Protein AF-A0A3B8WKQ2-F1 (afdb_monomer_lite)

InterPro domains:
  IPR004017 Cysteine-rich domain [PF02754] (10-68)

Structure (mmCIF, N/CA/C/O backbone):
data_AF-A0A3B8WKQ2-F1
#
_entry.id   AF-A0A3B8WKQ2-F1
#
loop_
_atom_site.group_PDB
_atom_site.id
_atom_site.type_symbol
_atom_site.label_atom_id
_atom_site.label_alt_id
_atom_site.label_comp_id
_atom_site.label_asym_id
_atom_site.label_entity_id
_atom_site.label_seq_id
_atom_site.pdbx_PDB_ins_code
_atom_site.Cartn_x
_atom_site.Cartn_y
_atom_site.Cartn_z
_atom_site.occupancy
_atom_site.B_iso_or_equiv
_atom_site.auth_seq_id
_atom_site.auth_comp_id
_atom_site.auth_asym_id
_atom_site.auth_atom_id
_atom_site.pdbx_PDB_model_num
ATOM 1 N N . TRP A 1 1 ? -8.050 -1.101 22.620 1.00 71.94 1 TRP A N 1
ATOM 2 C CA . TRP A 1 1 ? -7.645 0.107 21.882 1.00 71.94 1 TRP A CA 1
ATOM 3 C C . TRP A 1 1 ? -8.874 0.619 2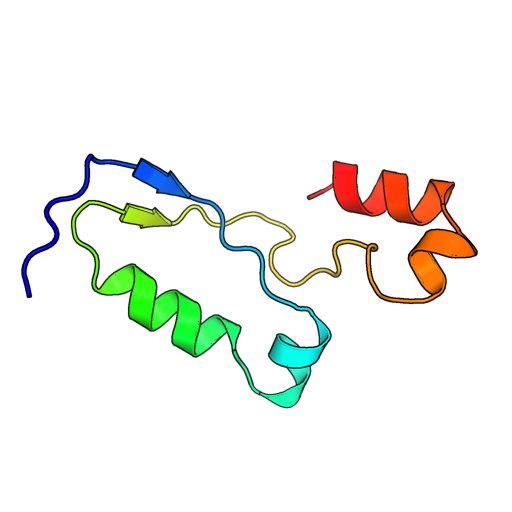1.159 1.00 71.94 1 TRP A C 1
ATOM 5 O O . TRP A 1 1 ? -9.536 -0.193 20.527 1.00 71.94 1 TRP A O 1
ATOM 15 N N . GLN A 1 2 ? -9.240 1.885 21.353 1.00 84.81 2 GLN A N 1
ATOM 16 C CA . GLN A 1 2 ? -10.347 2.521 20.629 1.00 84.81 2 GLN A CA 1
ATOM 17 C C . GLN A 1 2 ? -9.767 3.369 19.500 1.00 84.81 2 GLN A C 1
ATOM 19 O O . GLN A 1 2 ? -8.745 4.027 19.694 1.00 84.81 2 GLN A O 1
ATOM 24 N N . ASP A 1 3 ? -10.405 3.312 18.336 1.00 89.06 3 ASP A N 1
ATOM 25 C CA . ASP A 1 3 ? -10.083 4.162 17.197 1.00 89.06 3 ASP A CA 1
ATOM 26 C C . ASP A 1 3 ? -10.607 5.582 17.460 1.00 89.06 3 ASP A C 1
ATOM 28 O O . ASP A 1 3 ? -11.802 5.782 17.676 1.00 89.06 3 ASP A O 1
ATOM 32 N N . LEU A 1 4 ? -9.690 6.551 17.503 1.00 93.38 4 LEU A N 1
ATOM 33 C CA . LEU A 1 4 ? -9.967 7.969 17.759 1.00 93.38 4 LEU A CA 1
ATOM 34 C C . LEU A 1 4 ? -9.838 8.821 16.484 1.00 93.38 4 LEU A C 1
ATOM 36 O O . LEU A 1 4 ? -9.921 10.049 16.556 1.00 93.38 4 LEU A O 1
ATOM 40 N N . GLY A 1 5 ? -9.576 8.190 15.332 1.00 91.81 5 GLY A N 1
ATOM 41 C CA . GLY A 1 5 ? -9.446 8.866 14.045 1.00 91.81 5 GLY A CA 1
ATOM 42 C C . GLY A 1 5 ? -10.785 9.386 13.523 1.00 91.81 5 GLY A C 1
ATOM 43 O O . GLY A 1 5 ? -11.847 8.957 13.961 1.00 91.81 5 GLY A O 1
ATOM 44 N N . GLN A 1 6 ? -10.745 10.315 12.569 1.00 95.19 6 GLN A N 1
ATOM 45 C CA . GLN A 1 6 ? -11.952 10.746 11.860 1.00 95.19 6 GLN A CA 1
ATOM 46 C C . GLN A 1 6 ? -12.388 9.678 10.844 1.00 95.19 6 GLN A C 1
ATOM 48 O O . GLN A 1 6 ? -11.514 9.032 10.257 1.00 95.19 6 GLN A O 1
ATOM 53 N N . PRO A 1 7 ? -13.701 9.528 10.579 1.00 95.69 7 PRO A N 1
ATOM 54 C CA . PRO A 1 7 ? -14.201 8.650 9.525 1.00 95.69 7 PRO A CA 1
ATOM 55 C C . PRO A 1 7 ? -13.498 8.911 8.190 1.00 95.69 7 PRO A C 1
ATOM 57 O O . PRO A 1 7 ? -13.512 10.037 7.693 1.00 95.69 7 PRO A O 1
ATOM 60 N N . THR A 1 8 ? -12.856 7.888 7.627 1.00 96.31 8 THR A N 1
ATOM 61 C CA . THR A 1 8 ? -12.051 8.003 6.404 1.00 96.31 8 THR A CA 1
ATOM 62 C C . THR A 1 8 ? -12.239 6.782 5.512 1.00 96.31 8 THR A C 1
ATOM 64 O O . THR A 1 8 ? -12.237 5.648 5.985 1.00 96.31 8 THR A O 1
ATOM 67 N N . GLN A 1 9 ? -12.343 7.028 4.207 1.00 95.56 9 GLN A N 1
ATOM 68 C CA . GLN A 1 9 ? -12.339 5.996 3.175 1.00 95.56 9 GLN A CA 1
ATOM 69 C C . GLN A 1 9 ? -10.933 5.847 2.593 1.00 95.56 9 GLN A C 1
ATOM 71 O O . GLN A 1 9 ? -10.296 6.845 2.249 1.00 95.56 9 GLN A O 1
ATOM 76 N N . ILE A 1 10 ? -10.446 4.612 2.477 1.00 94.19 10 ILE A N 1
ATOM 77 C CA . ILE A 1 10 ? -9.108 4.313 1.954 1.00 94.19 10 ILE A CA 1
ATOM 78 C C . ILE A 1 10 ? -9.147 3.185 0.923 1.00 94.19 10 ILE A C 1
ATOM 80 O O . ILE A 1 10 ? -9.921 2.242 1.053 1.00 94.19 10 ILE A O 1
ATOM 84 N N . ALA A 1 11 ? -8.241 3.232 -0.052 1.00 92.50 11 ALA A N 1
ATOM 85 C CA . ALA A 1 11 ? -7.920 2.095 -0.910 1.00 92.50 11 ALA A CA 1
ATOM 86 C C . ALA A 1 11 ? -6.567 1.510 -0.483 1.00 92.50 11 ALA A C 1
ATOM 88 O O . ALA A 1 11 ? -5.587 2.236 -0.300 1.00 92.50 11 ALA A O 1
ATOM 89 N N . LEU A 1 12 ? -6.506 0.190 -0.297 1.00 91.31 12 LEU A N 1
ATOM 90 C CA . LEU A 1 12 ? -5.284 -0.484 0.131 1.00 91.31 12 LEU A CA 1
ATOM 91 C C . LEU A 1 12 ? -4.412 -0.834 -1.082 1.00 91.31 12 LEU A C 1
ATOM 93 O O . LEU A 1 12 ? -4.770 -1.688 -1.888 1.00 91.31 12 LEU A O 1
ATOM 97 N N . HIS A 1 13 ? -3.224 -0.236 -1.165 1.00 91.50 13 HIS A N 1
ATOM 98 C CA . HIS A 1 13 ? -2.177 -0.671 -2.086 1.00 91.50 13 HIS A CA 1
ATOM 99 C C . HIS A 1 13 ? -1.135 -1.515 -1.344 1.00 91.50 13 HIS A C 1
ATOM 101 O O . HIS A 1 13 ? -0.520 -1.058 -0.381 1.00 91.50 13 HIS A O 1
ATOM 107 N N . THR A 1 14 ? -0.904 -2.745 -1.807 1.00 90.44 14 THR A N 1
ATOM 108 C CA . THR A 1 14 ? 0.142 -3.622 -1.261 1.00 90.44 14 THR A CA 1
ATOM 109 C C . THR A 1 14 ? 1.211 -3.924 -2.295 1.00 90.44 14 THR A C 1
ATOM 111 O O . THR A 1 14 ? 0.900 -4.122 -3.467 1.00 90.44 14 THR A O 1
ATOM 114 N N . SER A 1 15 ? 2.463 -4.049 -1.844 1.00 91.00 15 SER A N 1
ATOM 115 C CA . SER A 1 15 ? 3.557 -4.538 -2.687 1.00 91.00 15 SER A CA 1
ATOM 116 C C . SER A 1 15 ? 3.196 -5.883 -3.322 1.00 91.00 15 SER A C 1
ATOM 118 O O . SER A 1 15 ? 2.855 -6.842 -2.625 1.00 91.00 15 SER A O 1
ATOM 120 N N . CYS A 1 16 ? 3.309 -5.962 -4.647 1.00 91.38 16 CYS A N 1
ATOM 121 C CA . CYS A 1 16 ? 2.976 -7.160 -5.407 1.00 91.38 16 CYS A CA 1
ATOM 122 C C . CYS A 1 16 ? 3.907 -8.341 -5.082 1.00 91.38 16 CYS A C 1
ATOM 124 O O . CYS A 1 16 ? 3.436 -9.476 -5.019 1.00 91.38 16 CYS A O 1
ATOM 126 N N . SER A 1 17 ? 5.197 -8.097 -4.816 1.00 91.44 17 SER A N 1
ATOM 127 C CA . SER A 1 17 ? 6.145 -9.145 -4.411 1.00 91.44 17 SER A CA 1
ATOM 128 C C . SER A 1 17 ? 5.836 -9.658 -3.005 1.00 91.44 17 SER A C 1
ATOM 130 O O . SER A 1 17 ? 5.645 -10.856 -2.815 1.00 91.44 17 SER A O 1
ATOM 132 N N . ALA A 1 18 ? 5.661 -8.754 -2.038 1.00 90.69 18 ALA A N 1
ATOM 133 C CA . ALA A 1 18 ? 5.335 -9.118 -0.659 1.00 90.69 18 ALA A CA 1
ATOM 134 C C . ALA A 1 18 ? 3.983 -9.840 -0.558 1.00 90.69 18 ALA A C 1
ATOM 136 O O . ALA A 1 18 ? 3.823 -10.778 0.223 1.00 90.69 18 ALA A O 1
ATOM 137 N N . ARG A 1 19 ? 3.011 -9.437 -1.385 1.00 91.81 19 ARG A N 1
ATOM 138 C CA . ARG A 1 19 ? 1.721 -10.114 -1.489 1.00 91.81 19 ARG A CA 1
ATOM 139 C C . ARG A 1 19 ? 1.885 -11.564 -1.940 1.00 91.81 19 ARG A C 1
ATOM 141 O O . ARG A 1 19 ? 1.266 -12.438 -1.346 1.00 91.81 19 ARG A O 1
ATOM 148 N N . ARG A 1 20 ? 2.695 -11.803 -2.974 1.00 90.06 20 ARG A N 1
ATOM 149 C CA . ARG A 1 20 ? 2.914 -13.136 -3.559 1.00 90.06 20 ARG A CA 1
ATOM 150 C C . ARG A 1 20 ? 3.705 -14.055 -2.635 1.00 90.06 20 ARG A C 1
ATOM 152 O O . ARG A 1 20 ? 3.381 -15.230 -2.543 1.00 90.06 20 ARG A O 1
ATOM 159 N N . GLU A 1 21 ? 4.720 -13.523 -1.967 1.00 94.44 21 GLU A N 1
ATOM 160 C CA . GLU A 1 21 ? 5.638 -14.336 -1.163 1.00 94.44 21 GLU A CA 1
ATOM 161 C C . GLU A 1 21 ? 5.161 -14.525 0.278 1.00 94.44 21 GLU A C 1
ATOM 163 O O . GLU A 1 21 ? 5.368 -15.582 0.865 1.00 94.44 21 GLU A O 1
ATOM 168 N N . MET A 1 22 ? 4.509 -13.512 0.852 1.00 94.81 22 MET A N 1
ATOM 169 C CA . MET A 1 22 ? 4.197 -13.468 2.285 1.00 94.81 22 MET A CA 1
ATOM 170 C C . MET A 1 22 ? 2.720 -13.200 2.581 1.00 94.81 22 MET A C 1
ATOM 172 O O . MET A 1 22 ? 2.351 -13.042 3.739 1.00 94.81 22 MET A O 1
ATOM 176 N N . ASN A 1 23 ? 1.859 -13.119 1.561 1.00 93.19 23 ASN A N 1
ATOM 177 C CA . ASN A 1 23 ? 0.429 -12.852 1.729 1.00 93.19 23 ASN A CA 1
ATOM 178 C C . ASN A 1 23 ? 0.116 -11.587 2.551 1.00 93.19 23 ASN A C 1
ATOM 180 O O . ASN A 1 23 ? -0.927 -11.506 3.198 1.00 93.19 23 ASN A O 1
ATOM 184 N N . THR A 1 24 ? 0.964 -10.557 2.475 1.00 93.50 24 THR A N 1
ATOM 185 C CA . THR A 1 24 ? 0.854 -9.339 3.30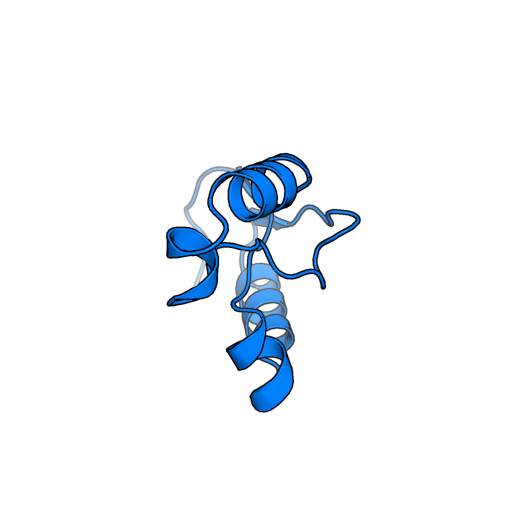6 1.00 93.50 24 THR A CA 1
ATOM 186 C C . THR A 1 24 ? -0.502 -8.636 3.223 1.00 93.50 24 THR A C 1
ATOM 188 O O . THR A 1 24 ? -0.953 -8.052 4.205 1.00 93.50 24 THR A O 1
ATOM 191 N N . HIS A 1 25 ? -1.190 -8.739 2.084 1.00 92.19 25 HIS A N 1
ATOM 192 C CA . HIS A 1 25 ? -2.551 -8.234 1.906 1.00 92.19 25 HIS A CA 1
ATOM 193 C C . HIS A 1 25 ? -3.574 -8.792 2.907 1.00 92.19 25 HIS A C 1
ATOM 195 O O . HIS A 1 25 ? -4.478 -8.062 3.301 1.00 92.19 25 HIS A O 1
ATOM 201 N N . LEU A 1 26 ? -3.434 -10.043 3.359 1.00 94.19 26 LEU A N 1
ATOM 202 C CA . LEU A 1 26 ? -4.349 -10.635 4.338 1.00 94.19 26 LEU A CA 1
ATOM 203 C C . LEU A 1 26 ? -4.199 -9.948 5.697 1.00 94.19 26 LEU A C 1
ATOM 205 O O . LEU A 1 26 ? -5.183 -9.493 6.273 1.00 94.19 26 LEU A O 1
ATOM 209 N N . HIS A 1 27 ? -2.959 -9.797 6.162 1.00 93.88 27 HIS A N 1
ATOM 210 C CA . HIS A 1 27 ? -2.655 -9.148 7.438 1.00 93.88 27 HIS A CA 1
ATOM 211 C C . HIS A 1 27 ? -3.007 -7.659 7.429 1.00 93.88 27 HIS A C 1
ATOM 213 O O . HIS A 1 27 ? -3.543 -7.148 8.409 1.00 93.88 27 HIS A O 1
ATOM 219 N N . ALA A 1 28 ? -2.753 -6.966 6.315 1.00 93.00 28 ALA A N 1
ATOM 220 C CA . ALA A 1 28 ? -3.127 -5.565 6.162 1.00 93.00 28 ALA A CA 1
ATOM 221 C C . ALA A 1 28 ? -4.652 -5.374 6.228 1.00 93.00 28 ALA A C 1
ATOM 223 O O . ALA A 1 28 ? -5.126 -4.501 6.952 1.00 93.00 28 ALA A O 1
ATOM 224 N N . ARG A 1 29 ? -5.428 -6.223 5.539 1.00 93.69 29 ARG A N 1
ATOM 225 C CA . ARG A 1 29 ? -6.898 -6.191 5.603 1.00 93.69 29 ARG A CA 1
ATOM 226 C C . ARG A 1 29 ? -7.416 -6.504 7.005 1.00 93.69 29 ARG A C 1
ATOM 228 O O . ARG A 1 29 ? -8.305 -5.809 7.482 1.00 93.69 29 ARG A O 1
ATOM 235 N N . GLU A 1 30 ? -6.848 -7.505 7.678 1.00 94.81 30 GLU A N 1
ATOM 236 C CA . GLU A 1 30 ? -7.237 -7.861 9.047 1.00 94.81 30 GLU A CA 1
ATOM 237 C C . GLU A 1 30 ? -6.954 -6.722 10.036 1.00 94.81 30 GLU A C 1
ATOM 239 O O . GLU A 1 30 ? -7.769 -6.437 10.912 1.00 94.81 30 GLU A O 1
ATOM 244 N N . LEU A 1 31 ? -5.807 -6.051 9.894 1.00 93.44 31 LEU A N 1
ATOM 245 C CA . LEU A 1 31 ? -5.450 -4.907 10.726 1.00 93.44 31 LEU A CA 1
ATOM 246 C C . LEU A 1 31 ? -6.405 -3.732 10.497 1.00 93.44 31 LEU A C 1
ATOM 248 O O . LEU A 1 31 ? -6.913 -3.170 11.464 1.00 93.44 31 LEU A O 1
ATOM 252 N N . LEU A 1 32 ? -6.669 -3.386 9.235 1.00 93.44 32 LEU A N 1
ATOM 253 C CA . LEU A 1 32 ? -7.586 -2.300 8.886 1.00 93.44 32 LEU A CA 1
ATOM 254 C C . LEU A 1 32 ? -9.020 -2.597 9.336 1.00 93.44 32 LEU A C 1
ATOM 256 O O . LEU A 1 32 ? -9.689 -1.699 9.828 1.00 93.44 32 LEU A O 1
ATOM 260 N N . GLY A 1 33 ? -9.464 -3.855 9.272 1.00 92.25 33 GLY A N 1
ATOM 261 C CA . GLY A 1 33 ? -10.784 -4.270 9.761 1.00 92.25 33 GLY A CA 1
ATOM 262 C C . GLY A 1 33 ? -10.982 -4.129 11.277 1.00 92.25 33 GLY A C 1
ATOM 263 O O . GLY A 1 33 ? 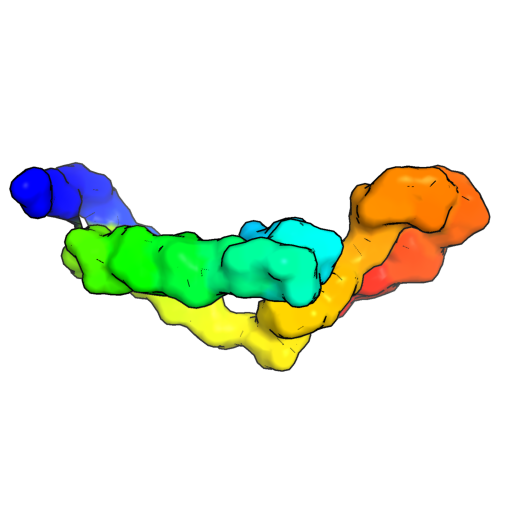-12.107 -4.248 11.754 1.00 92.25 33 GLY A O 1
ATOM 264 N N . LYS A 1 34 ? -9.916 -3.871 12.048 1.00 94.38 34 LYS A N 1
ATOM 265 C CA . LYS A 1 34 ? -9.996 -3.581 13.492 1.00 94.38 34 LYS A CA 1
ATOM 266 C C . LYS A 1 34 ? -10.217 -2.091 13.789 1.00 94.38 34 LYS A C 1
ATOM 268 O O . LYS A 1 34 ? -10.420 -1.746 14.953 1.00 94.38 34 LYS A O 1
ATOM 273 N N . LEU A 1 35 ? -10.154 -1.220 12.780 1.00 94.75 35 LEU A N 1
ATOM 274 C CA . LEU A 1 35 ? -10.362 0.222 12.910 1.00 94.75 35 LEU A CA 1
ATOM 275 C C . LEU A 1 35 ? -11.833 0.557 12.639 1.00 94.75 35 LEU A C 1
ATOM 277 O O . LEU A 1 35 ? -12.371 0.205 11.595 1.00 94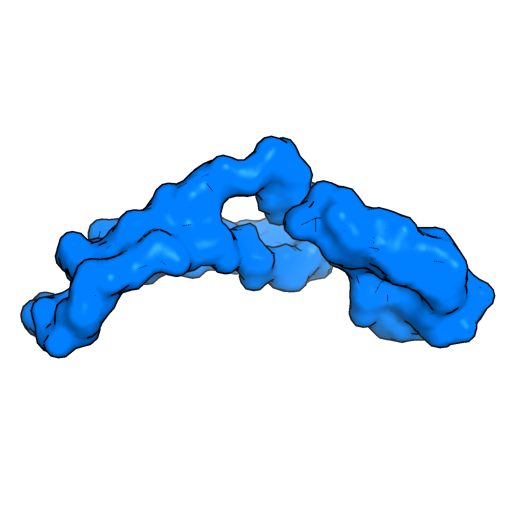.75 35 LEU A O 1
ATOM 281 N N . ALA A 1 36 ? -12.494 1.212 13.594 1.00 93.75 36 ALA A N 1
ATOM 282 C CA . ALA A 1 36 ? -13.933 1.477 13.527 1.00 93.75 36 ALA A CA 1
ATOM 283 C C . ALA A 1 36 ? -14.287 2.632 12.578 1.00 93.75 36 ALA A C 1
ATOM 285 O O . ALA A 1 36 ? -15.395 2.669 12.049 1.00 93.75 36 ALA A O 1
ATOM 286 N N . ASN A 1 37 ? -13.351 3.559 12.362 1.00 95.56 37 ASN A N 1
ATOM 287 C CA . ASN A 1 37 ? -13.573 4.770 11.576 1.00 95.56 37 ASN A CA 1
ATOM 288 C C . ASN A 1 37 ? -12.920 4.684 10.187 1.00 95.56 37 ASN A C 1
ATOM 290 O O . ASN A 1 37 ? -12.860 5.682 9.473 1.00 95.56 37 ASN A O 1
ATOM 294 N N . VAL A 1 38 ? -12.420 3.510 9.792 1.00 95.62 38 VAL A N 1
ATOM 295 C CA . VAL A 1 38 ? -11.794 3.300 8.484 1.00 95.62 38 VAL A CA 1
ATOM 296 C C . VAL A 1 38 ? -12.667 2.394 7.634 1.00 95.62 38 VAL A C 1
ATOM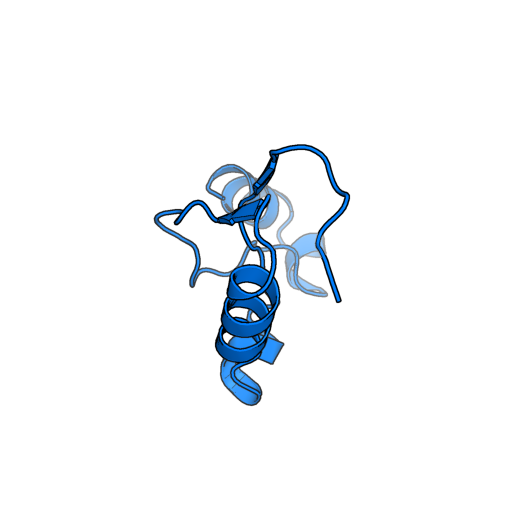 298 O O . VAL A 1 38 ? -12.836 1.211 7.921 1.00 95.62 38 VAL A O 1
ATOM 301 N N . GLU A 1 39 ? -13.173 2.946 6.539 1.00 94.75 39 GLU A N 1
ATOM 302 C CA . GLU A 1 39 ? -13.827 2.179 5.490 1.00 94.75 39 GLU A CA 1
ATOM 303 C C . GLU A 1 39 ? -12.801 1.851 4.405 1.00 94.75 39 GLU A C 1
ATOM 305 O O . GLU A 1 39 ? -12.203 2.734 3.784 1.00 94.75 39 GLU A O 1
ATOM 310 N N . ARG A 1 40 ? -12.565 0.560 4.180 1.00 93.12 40 ARG A N 1
ATOM 311 C CA . ARG A 1 40 ? -11.695 0.103 3.098 1.00 93.12 40 ARG A CA 1
ATOM 312 C C . ARG A 1 40 ? -12.531 -0.110 1.843 1.00 93.12 40 ARG A C 1
ATOM 314 O O . ARG A 1 40 ? -13.394 -0.983 1.826 1.00 93.12 40 ARG A O 1
ATOM 321 N N . LEU A 1 41 ? -12.203 0.628 0.794 1.00 91.94 41 LEU A N 1
ATOM 322 C CA . LEU A 1 41 ? -12.775 0.462 -0.532 1.00 91.94 41 LEU A CA 1
ATOM 323 C C . LEU A 1 41 ? -12.045 -0.661 -1.280 1.00 91.94 41 LEU A C 1
ATOM 325 O O . LEU A 1 41 ? -10.810 -0.732 -1.282 1.00 91.94 41 LEU A O 1
ATOM 329 N N . ASP A 1 42 ? -12.822 -1.545 -1.901 1.00 83.75 42 ASP A N 1
ATOM 330 C CA . ASP A 1 42 ? -12.322 -2.529 -2.857 1.00 83.75 42 ASP A CA 1
ATOM 331 C C . ASP A 1 42 ? -12.147 -1.853 -4.217 1.00 83.75 42 ASP A C 1
ATOM 333 O O . ASP A 1 42 ? -13.066 -1.220 -4.729 1.00 83.75 42 ASP A O 1
ATOM 337 N N . HIS A 1 43 ? -10.950 -1.971 -4.785 1.00 81.25 43 HIS A N 1
ATOM 338 C CA . HIS A 1 43 ? -10.647 -1.477 -6.122 1.00 81.25 43 HIS A CA 1
ATOM 339 C C . HIS A 1 43 ? -10.456 -2.669 -7.067 1.00 81.25 43 HIS A C 1
ATOM 341 O O . HIS A 1 43 ? -9.806 -3.652 -6.700 1.00 81.25 43 HIS A O 1
ATOM 347 N N . ASP A 1 44 ? -10.980 -2.558 -8.287 1.00 80.00 44 ASP A N 1
ATOM 348 C CA . ASP A 1 44 ? -11.112 -3.666 -9.243 1.00 80.00 44 ASP A CA 1
ATOM 349 C C . ASP A 1 44 ? -9.774 -4.354 -9.579 1.00 80.00 44 ASP A C 1
ATOM 351 O O . ASP A 1 44 ? -9.710 -5.578 -9.692 1.00 80.00 44 ASP A O 1
ATOM 355 N N . HIS A 1 45 ? -8.675 -3.594 -9.614 1.00 83.69 45 HIS A N 1
ATOM 356 C CA . HIS A 1 45 ? -7.323 -4.088 -9.902 1.00 83.69 45 HIS A CA 1
ATOM 357 C C . HIS A 1 45 ? -6.434 -4.185 -8.645 1.00 83.69 45 HIS A C 1
ATOM 359 O O . HIS A 1 45 ? -5.228 -3.928 -8.690 1.00 83.69 45 HIS A O 1
ATOM 365 N N . GLU A 1 46 ? -6.988 -4.490 -7.462 1.00 82.88 46 GLU A N 1
ATOM 366 C CA . GLU A 1 46 ? -6.220 -4.543 -6.195 1.00 82.88 46 GLU A CA 1
ATOM 367 C C . GLU A 1 46 ? -5.058 -5.548 -6.260 1.00 82.88 46 GLU A C 1
ATOM 369 O O . GLU A 1 46 ? -3.991 -5.331 -5.682 1.00 82.88 46 GLU A O 1
ATOM 374 N N . SER A 1 47 ? -5.248 -6.653 -6.985 1.00 83.12 47 SER A N 1
ATOM 375 C CA . SER A 1 47 ? -4.240 -7.703 -7.129 1.00 83.12 47 SER A CA 1
ATOM 376 C C . SER A 1 47 ? -3.108 -7.380 -8.100 1.00 83.12 47 SER A C 1
ATOM 378 O O . SER A 1 47 ? -2.137 -8.144 -8.160 1.00 83.12 47 SER A O 1
ATOM 380 N N . GLU A 1 48 ? -3.236 -6.304 -8.870 1.00 88.38 48 GLU A N 1
ATOM 381 C CA . GLU A 1 48 ? -2.332 -5.981 -9.965 1.00 88.38 48 GLU A CA 1
ATOM 382 C C . GLU A 1 48 ? -1.106 -5.187 -9.505 1.00 88.38 48 GLU A C 1
ATOM 384 O O . GLU A 1 48 ? -1.080 -4.529 -8.462 1.00 88.38 48 GLU A O 1
ATOM 389 N N . CYS A 1 49 ? -0.031 -5.295 -10.284 1.00 88.31 49 CYS A N 1
ATOM 390 C CA . CYS A 1 49 ? 1.185 -4.533 -10.037 1.00 88.31 49 CYS A CA 1
ATOM 391 C C . CYS A 1 49 ? 0.959 -3.076 -10.455 1.00 88.31 49 CYS A C 1
ATOM 393 O O . CYS A 1 49 ? 0.553 -2.836 -11.582 1.00 88.31 49 CYS A O 1
ATOM 395 N N . CYS A 1 50 ? 1.333 -2.109 -9.616 1.00 89.06 50 CYS A N 1
ATOM 396 C CA . CYS A 1 50 ? 1.264 -0.681 -9.964 1.00 89.06 50 CYS A CA 1
ATOM 397 C C . CYS A 1 50 ? 2.312 -0.229 -10.998 1.00 89.06 50 CYS A C 1
ATOM 399 O O . CYS A 1 50 ? 2.401 0.951 -11.312 1.00 89.06 50 CYS A O 1
ATOM 401 N N . GLY A 1 51 ? 3.181 -1.130 -11.465 1.00 87.38 51 GLY A N 1
ATOM 402 C CA . GLY A 1 51 ? 4.226 -0.818 -12.443 1.00 87.38 51 GLY A CA 1
ATOM 403 C C . GLY A 1 51 ? 5.444 -0.084 -11.875 1.00 87.38 51 GLY A C 1
ATOM 404 O O . GLY A 1 51 ? 6.479 -0.056 -12.521 1.00 87.38 51 GLY A O 1
ATOM 405 N N . PHE A 1 52 ? 5.413 0.422 -10.640 1.00 87.44 52 PHE A N 1
ATOM 406 C CA . PHE A 1 52 ? 6.513 1.230 -10.086 1.00 87.44 52 PHE A CA 1
ATOM 407 C C . PHE A 1 52 ? 7.677 0.430 -9.458 1.00 87.44 52 PHE A C 1
ATOM 409 O O 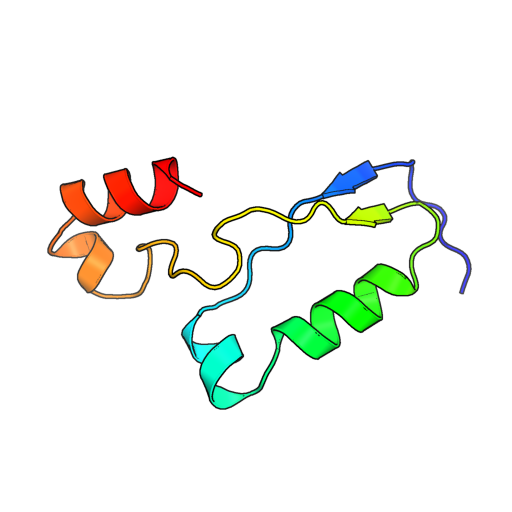. PHE A 1 52 ? 8.458 0.950 -8.660 1.00 87.44 52 PHE A O 1
ATOM 416 N N . GLY A 1 53 ? 7.806 -0.857 -9.794 1.00 82.44 53 GLY A N 1
ATOM 417 C CA . GLY A 1 53 ? 8.777 -1.767 -9.183 1.00 82.44 53 GLY A CA 1
ATOM 418 C C . GLY A 1 53 ? 10.172 -1.729 -9.821 1.00 82.44 53 GLY A C 1
ATOM 419 O O . GLY A 1 53 ? 10.363 -2.199 -10.941 1.00 82.44 53 GLY A O 1
ATOM 420 N N . GLY A 1 54 ? 11.180 -1.279 -9.069 1.00 84.75 54 GLY A N 1
ATOM 421 C CA . GLY A 1 54 ? 12.599 -1.489 -9.391 1.00 84.75 54 GLY A CA 1
ATOM 422 C C . GLY A 1 54 ? 13.052 -0.886 -10.728 1.00 84.75 54 GLY A C 1
ATOM 423 O O . GLY A 1 54 ? 12.710 0.238 -11.069 1.00 84.75 54 GLY A O 1
ATOM 424 N N . THR A 1 55 ? 13.863 -1.624 -11.493 1.00 89.75 55 THR A N 1
ATOM 425 C CA . THR A 1 55 ? 14.435 -1.134 -12.763 1.00 89.75 55 THR A CA 1
ATOM 426 C C . THR A 1 55 ? 13.420 -1.041 -13.902 1.00 89.75 55 THR A C 1
ATOM 428 O O . THR A 1 55 ? 13.694 -0.359 -14.890 1.00 89.75 55 THR A O 1
ATOM 431 N N . PHE A 1 56 ? 12.260 -1.694 -13.784 1.00 89.44 56 PHE A N 1
ATOM 432 C CA . PHE A 1 56 ? 11.206 -1.653 -14.798 1.00 89.44 56 PHE A CA 1
ATOM 433 C C . PHE A 1 56 ? 10.658 -0.231 -14.982 1.00 89.44 56 PHE A C 1
ATOM 435 O O . PHE A 1 56 ? 10.589 0.234 -16.117 1.00 89.44 56 PHE A O 1
ATOM 442 N N . SER A 1 57 ? 10.387 0.498 -13.894 1.00 91.00 57 SER A N 1
ATOM 443 C CA . SER A 1 57 ? 9.855 1.869 -13.967 1.00 91.00 57 SER A CA 1
ATOM 444 C C . SER A 1 57 ? 10.818 2.855 -14.634 1.00 91.00 57 SER A C 1
ATOM 446 O O . SER A 1 57 ? 10.391 3.796 -15.295 1.00 91.00 57 SER A O 1
ATOM 448 N N . VAL A 1 58 ? 12.128 2.610 -14.522 1.00 91.12 58 VAL A N 1
ATOM 449 C CA . VAL A 1 58 ? 13.170 3.434 -15.154 1.00 91.12 58 VAL A CA 1
ATOM 450 C C . VAL A 1 58 ? 13.382 3.054 -16.620 1.00 91.12 58 VAL A C 1
ATOM 452 O O . VAL A 1 58 ? 13.609 3.922 -17.458 1.00 91.12 58 VAL A O 1
ATOM 455 N N . ARG A 1 59 ? 13.329 1.757 -16.950 1.00 92.56 59 ARG A N 1
ATOM 456 C CA . ARG A 1 59 ? 13.558 1.269 -18.321 1.00 92.56 59 ARG A CA 1
ATOM 457 C C . ARG A 1 59 ? 12.336 1.431 -19.225 1.00 92.56 59 ARG A C 1
ATOM 459 O O . ARG A 1 59 ? 12.505 1.500 -20.437 1.00 92.56 59 ARG A O 1
ATOM 466 N N . MET A 1 60 ? 11.132 1.450 -18.654 1.00 92.62 60 MET A N 1
ATOM 467 C CA . MET A 1 60 ? 9.854 1.491 -19.375 1.00 92.62 60 MET A CA 1
ATOM 468 C C . MET A 1 60 ? 8.916 2.544 -18.753 1.00 92.62 60 MET A C 1
ATOM 470 O O . MET A 1 60 ? 7.841 2.196 -18.259 1.00 92.62 60 MET A O 1
ATOM 474 N N . PRO A 1 61 ? 9.306 3.833 -18.750 1.00 90.12 61 PRO A N 1
ATOM 475 C CA . PRO A 1 61 ? 8.597 4.878 -18.010 1.00 90.12 61 PRO A CA 1
ATOM 476 C C . PRO A 1 61 ? 7.165 5.110 -18.509 1.00 90.12 61 PRO A C 1
ATOM 478 O O . PRO A 1 61 ? 6.270 5.313 -17.696 1.00 90.12 61 PRO A O 1
ATOM 481 N N . GLU A 1 62 ? 6.919 5.021 -19.819 1.00 90.94 62 GLU A N 1
ATOM 482 C CA . GLU A 1 62 ? 5.576 5.214 -20.388 1.00 90.94 62 GLU A CA 1
ATOM 483 C C . GLU A 1 62 ? 4.614 4.091 -19.981 1.00 90.94 62 GLU A C 1
ATOM 485 O O . GLU A 1 62 ? 3.487 4.354 -19.568 1.00 90.94 62 GLU A O 1
ATOM 490 N N . VAL A 1 63 ? 5.080 2.838 -20.015 1.00 88.81 63 VAL A N 1
ATOM 491 C CA . VAL A 1 63 ? 4.287 1.672 -19.593 1.00 88.81 63 VAL A CA 1
ATOM 492 C C . VAL A 1 63 ? 4.036 1.718 -18.089 1.00 88.81 63 VAL A C 1
ATOM 494 O O . VAL A 1 63 ? 2.906 1.547 -17.645 1.00 88.81 63 VAL A O 1
ATOM 497 N N . SER A 1 64 ? 5.071 2.011 -17.297 1.00 89.69 64 SER A N 1
ATOM 498 C CA . SER A 1 64 ? 4.933 2.195 -15.851 1.00 89.69 64 SER A CA 1
ATOM 499 C C . SER A 1 64 ? 3.960 3.325 -15.503 1.00 89.69 64 SER A C 1
ATOM 501 O O . SER A 1 64 ? 3.228 3.206 -14.524 1.00 89.69 64 SER A O 1
ATOM 503 N N . GLY A 1 65 ? 3.956 4.411 -16.281 1.00 88.50 65 GLY A N 1
ATOM 504 C CA . GLY A 1 65 ? 3.025 5.527 -16.130 1.00 88.50 65 GLY A CA 1
ATOM 505 C C . GLY A 1 65 ? 1.582 5.130 -16.441 1.00 88.50 65 GLY A C 1
ATOM 506 O O . GLY A 1 65 ? 0.681 5.450 -15.673 1.00 88.50 65 GLY A O 1
ATOM 507 N N . ALA A 1 66 ? 1.356 4.376 -17.516 1.00 89.69 66 ALA A N 1
ATOM 508 C CA . ALA A 1 66 ? 0.026 3.864 -17.841 1.00 89.69 66 ALA A CA 1
ATOM 509 C C . ALA A 1 66 ? -0.511 2.922 -16.746 1.00 89.69 66 ALA A C 1
ATOM 511 O O . ALA A 1 66 ? -1.652 3.065 -16.323 1.00 89.69 66 ALA A O 1
ATOM 512 N N . MET A 1 67 ? 0.330 2.020 -16.227 1.00 88.12 67 MET A N 1
ATOM 513 C CA . MET A 1 67 ? -0.055 1.063 -15.177 1.00 88.12 67 MET A CA 1
ATOM 514 C C . MET A 1 67 ? -0.448 1.725 -13.851 1.00 88.12 67 MET A C 1
ATOM 516 O O . MET A 1 67 ? -1.282 1.189 -13.130 1.00 88.12 67 MET A O 1
ATOM 520 N N . VAL A 1 68 ? 0.161 2.862 -13.493 1.00 84.94 68 VAL A N 1
ATOM 521 C CA . VAL A 1 68 ? -0.208 3.575 -12.259 1.00 84.94 68 VAL A CA 1
ATOM 522 C C . VAL A 1 68 ? -1.476 4.413 -12.429 1.00 84.94 68 VAL A C 1
ATOM 524 O O . VAL A 1 68 ? -2.186 4.622 -11.454 1.00 84.94 68 VAL A O 1
ATOM 527 N N . LEU A 1 69 ? -1.776 4.881 -13.646 1.00 83.50 69 LEU A N 1
ATOM 528 C CA . LEU A 1 69 ? -3.014 5.612 -13.943 1.00 83.50 69 LEU A CA 1
ATOM 529 C C . LEU A 1 69 ? -4.252 4.706 -13.945 1.00 83.50 69 LEU A C 1
ATOM 531 O O . LEU A 1 69 ? -5.351 5.192 -13.712 1.00 83.50 69 LEU A O 1
ATOM 535 N N . ASP A 1 70 ? -4.060 3.413 -14.198 1.00 78.00 70 ASP A N 1
ATOM 536 C CA . ASP A 1 70 ? -5.100 2.376 -14.170 1.00 78.00 70 ASP A CA 1
ATOM 537 C C . ASP A 1 70 ? -5.401 1.858 -12.742 1.00 78.00 70 ASP A C 1
ATOM 539 O O . ASP A 1 70 ? -6.189 0.935 -12.546 1.00 78.00 70 ASP A O 1
ATOM 543 N N . LYS A 1 71 ? -4.738 2.431 -11.727 1.00 71.06 71 LYS A N 1
ATOM 544 C CA . LYS A 1 71 ? -4.772 1.992 -10.325 1.00 71.06 71 LYS A CA 1
ATOM 545 C C . LYS A 1 71 ? -5.707 2.825 -9.451 1.00 71.06 71 LYS A C 1
ATOM 547 O O . LYS A 1 71 ? -5.878 4.034 -9.708 1.00 71.06 71 LYS A O 1
#

Radius of gyration: 14.72 Å; chains: 1; bounding box: 29×25×42 Å

pLDDT: mean 89.9, std 5.2, range [71.06, 96.31]

Secondary structure (DSSP, 8-state):
----SPPEEEE----HHHHHHH-HHHHHHHHHTT-TTEEEEP-TTTTS--S--THHHHHSHHHHHHHHHT-

Organism: Marinobacter nauticus (NCBI:txid2743)

Sequence (71 aa):
WQDLGQPTQIALHTSCSARREMNTHLHARELLGKLANVERLDHDHESECCGFGGTFSVRMPEVSGAMVLDK

Foldseek 3Di:
DAAPDAQDEDEDADALVCCVPPVVVVVVVVVQVVHPRYHYDDDPQNNDHCQPDDCRCVVPVPVSVVSVVSD